Protein AF-A0A935KQZ7-F1 (afdb_monomer_lite)

Structure (mmCIF, N/CA/C/O backbone):
data_AF-A0A935KQZ7-F1
#
_entry.id   AF-A0A935KQZ7-F1
#
loop_
_atom_site.group_PDB
_atom_site.id
_atom_site.type_symbol
_atom_site.label_atom_id
_atom_site.label_alt_id
_atom_site.label_comp_id
_atom_site.label_asym_id
_atom_site.label_entity_id
_atom_site.label_seq_id
_atom_site.pdbx_PDB_ins_code
_atom_site.Cartn_x
_atom_site.Cartn_y
_atom_site.Cartn_z
_atom_site.occupancy
_atom_site.B_iso_or_equiv
_atom_site.auth_seq_id
_atom_site.auth_comp_id
_atom_site.auth_asym_id
_atom_site.auth_atom_id
_atom_site.pdbx_PDB_model_num
ATOM 1 N N . MET A 1 1 ? -29.065 -1.907 16.221 1.00 52.38 1 MET A N 1
ATOM 2 C CA . MET A 1 1 ? -27.787 -2.179 15.546 1.00 52.38 1 MET A CA 1
ATOM 3 C C . MET A 1 1 ? -27.644 -3.685 15.454 1.00 52.38 1 MET A C 1
ATOM 5 O O . MET A 1 1 ? -27.713 -4.350 16.483 1.00 52.38 1 MET A O 1
ATOM 9 N N . THR A 1 2 ? -27.612 -4.232 14.245 1.00 58.34 2 THR A N 1
ATOM 10 C CA . THR A 1 2 ? -27.629 -5.685 14.008 1.00 58.34 2 THR A CA 1
ATOM 11 C C . THR A 1 2 ? -26.280 -6.159 13.481 1.00 58.34 2 THR A C 1
ATOM 13 O O . THR A 1 2 ? -25.552 -5.412 12.837 1.00 58.34 2 THR A O 1
ATOM 16 N N . ILE A 1 3 ? -25.941 -7.422 13.742 1.00 66.00 3 ILE A N 1
ATOM 17 C CA . ILE A 1 3 ? -24.682 -8.045 13.296 1.00 66.00 3 ILE A CA 1
ATOM 18 C C . ILE A 1 3 ? -24.521 -7.971 11.761 1.00 66.00 3 ILE A C 1
ATOM 20 O O . ILE A 1 3 ? -23.400 -7.951 11.259 1.00 66.00 3 ILE A O 1
ATOM 24 N N . SER A 1 4 ? -25.624 -7.892 11.007 1.00 65.69 4 SER A N 1
ATOM 25 C CA . SER A 1 4 ? -25.599 -7.735 9.548 1.00 65.69 4 SER A CA 1
ATOM 26 C C . SER A 1 4 ? -25.072 -6.374 9.095 1.00 65.69 4 SER A C 1
ATOM 28 O O . SER A 1 4 ? -24.301 -6.335 8.143 1.00 65.69 4 SER A O 1
ATOM 30 N N . GLU A 1 5 ? -25.406 -5.284 9.793 1.00 68.31 5 GLU A N 1
ATOM 31 C CA . GLU A 1 5 ? -24.956 -3.928 9.427 1.00 68.31 5 GLU A CA 1
ATOM 32 C C . GLU A 1 5 ? -23.427 -3.814 9.501 1.00 68.31 5 GLU A C 1
ATOM 34 O O . GLU A 1 5 ? -22.792 -3.260 8.610 1.00 68.31 5 GLU A O 1
ATOM 39 N N . PHE A 1 6 ? -22.819 -4.443 10.508 1.00 67.12 6 PHE A N 1
ATOM 40 C CA . PHE A 1 6 ? -21.366 -4.492 10.673 1.00 67.12 6 PHE A CA 1
ATOM 41 C C . PHE A 1 6 ? -20.637 -5.275 9.574 1.00 67.12 6 PHE A C 1
ATOM 43 O O . PHE A 1 6 ? -19.474 -5.006 9.291 1.00 67.12 6 PHE A O 1
ATOM 50 N N . ARG A 1 7 ? -21.300 -6.254 8.952 1.00 71.12 7 ARG A N 1
ATOM 51 C CA . ARG A 1 7 ? -20.695 -7.115 7.927 1.00 71.12 7 ARG A CA 1
ATOM 52 C C . ARG A 1 7 ? -20.725 -6.491 6.531 1.00 71.12 7 ARG A C 1
ATOM 54 O O . ARG A 1 7 ? -19.936 -6.883 5.676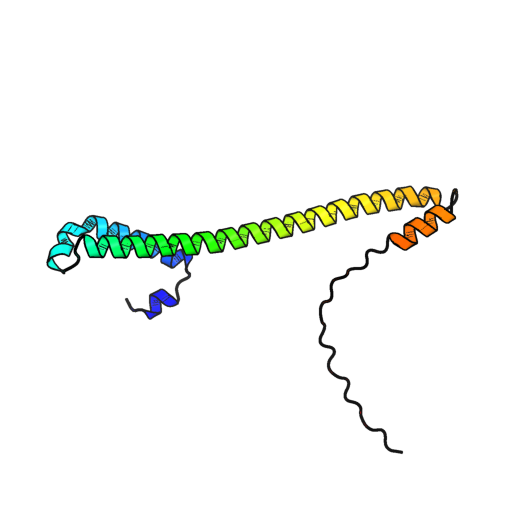 1.00 71.12 7 ARG A O 1
ATOM 61 N N . GLU A 1 8 ? -21.655 -5.574 6.291 1.00 78.00 8 GLU A N 1
ATOM 62 C CA . GLU A 1 8 ? -21.839 -4.918 4.993 1.00 78.00 8 GLU A CA 1
ATOM 63 C C . GLU A 1 8 ? -20.982 -3.653 4.834 1.00 78.00 8 GLU A C 1
ATOM 65 O O . GLU A 1 8 ? -20.761 -3.187 3.714 1.00 78.00 8 GLU A O 1
ATOM 70 N N . GLU A 1 9 ? -20.456 -3.106 5.932 1.00 80.38 9 GLU A N 1
ATOM 71 C CA . GLU A 1 9 ? -19.552 -1.959 5.892 1.00 80.38 9 GLU A CA 1
ATOM 72 C C . GLU A 1 9 ? -18.166 -2.325 5.337 1.00 80.38 9 GLU A C 1
ATOM 74 O O . GLU A 1 9 ? -17.647 -3.429 5.506 1.00 80.38 9 GLU A O 1
ATOM 79 N N . ARG A 1 10 ? -17.519 -1.358 4.674 1.00 81.81 10 ARG A N 1
ATOM 80 C CA . ARG A 1 10 ? -16.114 -1.510 4.273 1.00 81.81 10 ARG A CA 1
ATOM 81 C C . ARG A 1 10 ? -15.235 -1.595 5.517 1.00 81.81 10 ARG A C 1
ATOM 83 O O . ARG A 1 10 ? -15.336 -0.728 6.379 1.00 81.81 10 ARG A O 1
ATOM 90 N N . ASP A 1 11 ? -14.278 -2.523 5.508 1.00 82.88 11 ASP A N 1
ATOM 91 C CA . ASP A 1 11 ? -13.338 -2.767 6.618 1.00 82.88 11 ASP A CA 1
ATOM 92 C C . ASP A 1 11 ? -12.689 -1.491 7.193 1.00 82.88 11 ASP A C 1
ATOM 94 O O . ASP A 1 11 ? -12.499 -1.361 8.397 1.00 82.88 11 ASP A O 1
ATOM 98 N N . VAL A 1 12 ? -12.371 -0.516 6.334 1.00 82.06 12 VAL A N 1
ATOM 99 C CA . VAL A 1 12 ? -11.768 0.766 6.744 1.00 82.06 12 VAL A CA 1
ATOM 100 C C . VAL A 1 12 ? -12.755 1.645 7.521 1.00 82.06 12 VAL A C 1
ATOM 102 O O . VAL A 1 12 ? -12.376 2.264 8.508 1.00 82.06 12 VAL A O 1
ATOM 105 N N . ILE A 1 13 ? -14.018 1.690 7.090 1.00 85.62 13 ILE A N 1
ATOM 106 C CA . ILE A 1 13 ? -15.081 2.464 7.753 1.00 85.62 13 ILE A CA 1
ATOM 107 C C . ILE A 1 13 ? -15.416 1.812 9.094 1.00 85.62 13 ILE A C 1
ATOM 109 O O . ILE A 1 13 ? -15.515 2.500 10.110 1.00 85.62 13 ILE A O 1
ATOM 113 N N . LEU A 1 14 ? -15.495 0.481 9.098 1.00 87.56 14 LEU A N 1
ATOM 114 C CA . LEU A 1 14 ? -15.693 -0.303 10.304 1.00 87.56 14 LEU A CA 1
ATOM 115 C C . LEU A 1 14 ? -14.574 -0.057 11.327 1.00 87.56 14 LEU A C 1
ATOM 117 O O . LEU A 1 14 ? -14.853 0.211 12.492 1.00 87.56 14 LEU A O 1
ATOM 121 N N . ALA A 1 15 ? -13.311 -0.074 10.893 1.00 86.38 15 ALA A N 1
ATOM 122 C CA . ALA A 1 15 ? -12.168 0.225 11.753 1.00 86.38 15 ALA A CA 1
ATOM 123 C C . ALA A 1 15 ? -12.283 1.615 12.408 1.00 86.38 15 ALA A C 1
ATOM 125 O O . ALA A 1 15 ? -12.117 1.734 13.619 1.00 86.38 15 ALA A O 1
ATOM 126 N N . THR A 1 16 ? -12.633 2.655 11.643 1.00 87.62 16 THR A N 1
ATOM 127 C CA . THR A 1 16 ? -12.848 4.009 12.187 1.00 87.62 16 THR A CA 1
ATOM 128 C C . THR A 1 16 ? -13.988 4.048 13.204 1.00 87.62 16 THR A C 1
ATOM 130 O O . THR A 1 16 ? -13.875 4.700 14.240 1.00 87.62 16 THR A O 1
ATOM 133 N N . ARG A 1 17 ? -15.081 3.333 12.932 1.00 87.00 17 ARG A N 1
ATOM 134 C CA . ARG A 1 17 ? -16.253 3.296 13.808 1.00 87.00 17 ARG A CA 1
ATOM 135 C C . ARG A 1 17 ? -15.983 2.556 15.119 1.00 87.00 17 ARG A C 1
ATOM 137 O O . ARG A 1 17 ? -16.445 2.999 16.165 1.00 87.00 17 ARG A O 1
ATOM 144 N N . LEU A 1 18 ? -15.221 1.463 15.071 1.00 87.19 18 LEU A N 1
ATOM 145 C CA . LEU A 1 18 ? -14.803 0.710 16.257 1.00 87.19 18 LEU A CA 1
ATOM 146 C C . LEU A 1 18 ? -13.863 1.520 17.154 1.00 87.19 18 LEU A C 1
ATOM 148 O O . LEU A 1 18 ? -13.972 1.420 18.370 1.00 87.19 18 LEU A O 1
ATOM 152 N N . ILE A 1 19 ? -12.985 2.339 16.568 1.00 88.38 19 ILE A N 1
ATOM 153 C CA . ILE A 1 19 ? -12.130 3.262 17.328 1.00 88.38 19 ILE A CA 1
ATOM 154 C C . ILE A 1 19 ? -12.989 4.302 18.051 1.00 88.38 19 ILE A C 1
ATOM 156 O O . ILE A 1 19 ? -12.868 4.437 19.261 1.00 88.38 19 ILE A O 1
ATOM 160 N N . ALA A 1 20 ? -13.924 4.949 17.347 1.00 87.56 20 ALA A N 1
ATOM 161 C CA . ALA A 1 20 ? -14.834 5.909 17.976 1.00 87.56 20 ALA A CA 1
ATOM 162 C C . ALA A 1 20 ? -15.645 5.270 19.119 1.00 87.56 20 ALA A C 1
ATOM 164 O O . ALA A 1 20 ? -15.772 5.843 20.193 1.00 87.56 20 ALA A O 1
ATOM 165 N N . MET A 1 21 ? -16.130 4.040 18.920 1.00 86.31 21 MET A N 1
ATOM 166 C CA . MET A 1 21 ? -16.859 3.308 19.957 1.00 86.31 21 MET A CA 1
ATOM 167 C C . MET A 1 21 ? -15.971 2.939 21.156 1.00 86.31 21 MET A C 1
ATOM 169 O O . MET A 1 21 ? -16.440 2.963 22.289 1.00 86.31 21 MET A O 1
ATOM 173 N N . LYS A 1 22 ? -14.698 2.596 20.929 1.00 86.44 22 LYS A N 1
ATOM 174 C CA . LYS A 1 22 ? -13.712 2.358 21.994 1.00 86.44 22 LYS A CA 1
ATOM 175 C C . LYS A 1 22 ? -13.475 3.626 22.815 1.00 86.44 22 LYS A C 1
ATOM 177 O O . LYS A 1 22 ? -13.507 3.543 24.041 1.00 86.44 22 LYS A O 1
ATOM 182 N N . ASP A 1 23 ? -13.321 4.771 22.157 1.00 87.19 23 ASP A N 1
ATOM 183 C CA . ASP A 1 23 ? -13.126 6.065 22.817 1.00 87.19 23 ASP A CA 1
ATOM 184 C C . ASP A 1 23 ? -14.364 6.455 23.653 1.00 87.19 23 ASP A C 1
ATOM 186 O O . ASP A 1 23 ? -14.236 6.757 24.840 1.00 87.19 23 ASP A O 1
ATOM 190 N N . ASP A 1 24 ? -15.573 6.315 23.095 1.00 86.25 24 ASP A N 1
ATOM 191 C CA . ASP A 1 24 ? -16.837 6.590 23.799 1.00 86.25 24 ASP A CA 1
ATOM 192 C C . ASP A 1 24 ? -17.013 5.709 25.052 1.00 86.25 24 ASP A C 1
ATOM 194 O O . ASP A 1 24 ? -17.494 6.160 26.099 1.00 86.25 24 ASP A O 1
ATOM 198 N N . VAL A 1 25 ? -16.631 4.429 24.962 1.00 84.56 25 VAL A N 1
ATOM 199 C CA . VAL A 1 25 ? -16.693 3.488 26.091 1.00 84.56 25 VAL A CA 1
ATOM 200 C C . VAL A 1 25 ? -15.637 3.828 27.143 1.00 84.56 25 VAL A C 1
ATOM 202 O O . VAL A 1 25 ? -15.921 3.713 28.335 1.00 84.56 25 VAL A O 1
ATOM 205 N N . GLN A 1 26 ? -14.452 4.285 26.733 1.00 83.69 26 GLN A N 1
ATOM 206 C CA . GLN A 1 26 ? -13.406 4.724 27.654 1.00 83.69 26 GLN A CA 1
ATOM 207 C C . GLN A 1 26 ? -13.846 5.937 28.481 1.00 83.69 26 GLN A C 1
ATOM 209 O O . GLN A 1 26 ? -13.602 5.976 29.687 1.00 83.69 26 GLN A O 1
ATOM 214 N N . GLU A 1 27 ? -14.517 6.905 27.855 1.00 85.94 27 GLU A N 1
ATOM 215 C CA . GLU A 1 27 ? -15.013 8.111 28.529 1.00 85.94 27 GLU A CA 1
ATOM 216 C C . GLU A 1 27 ? -16.150 7.818 29.523 1.00 85.94 27 GLU A C 1
ATOM 218 O O . GLU A 1 27 ? -16.293 8.518 30.525 1.00 85.94 27 GLU A O 1
ATOM 223 N N . ASN A 1 28 ? -16.937 6.764 29.283 1.00 83.75 28 ASN A N 1
ATOM 224 C CA . ASN A 1 28 ? -18.119 6.416 30.084 1.00 83.75 28 ASN A CA 1
ATOM 225 C C . ASN A 1 28 ? -17.935 5.161 30.954 1.00 83.75 28 ASN A C 1
ATOM 227 O O . ASN A 1 28 ? -18.905 4.620 31.490 1.00 83.75 28 ASN A O 1
ATOM 231 N N . LEU A 1 29 ? -16.699 4.692 31.119 1.00 77.62 29 LEU A N 1
ATOM 232 C CA . LEU A 1 29 ? -16.381 3.394 31.719 1.00 77.62 29 LEU A CA 1
ATOM 233 C C . LEU A 1 29 ? -16.890 3.263 33.168 1.00 77.62 29 LEU A C 1
ATOM 235 O O . LEU A 1 29 ? -17.422 2.221 33.552 1.00 77.62 29 LEU A O 1
ATOM 239 N N . ASP A 1 30 ? -16.836 4.349 33.942 1.00 77.44 30 ASP A N 1
ATOM 240 C CA . ASP A 1 30 ? -17.341 4.392 35.322 1.00 77.44 30 ASP A CA 1
ATOM 241 C C . ASP A 1 30 ? -18.879 4.309 35.396 1.00 77.44 30 ASP A C 1
ATOM 243 O O . ASP A 1 30 ? -19.434 3.716 36.324 1.00 77.44 30 ASP A O 1
ATOM 247 N N . ALA A 1 31 ? -19.583 4.854 34.397 1.00 79.94 31 ALA A N 1
ATOM 248 C CA . ALA A 1 31 ? -21.044 4.807 34.302 1.00 79.94 31 ALA A CA 1
ATOM 249 C C . ALA A 1 31 ? -21.563 3.452 33.784 1.00 79.94 31 ALA A C 1
ATOM 251 O O . ALA A 1 31 ? -22.733 3.120 33.977 1.00 79.94 31 ALA A O 1
ATOM 252 N N . LEU A 1 32 ? -20.695 2.662 33.146 1.00 76.06 32 LEU A N 1
ATOM 253 C CA . LEU A 1 32 ? -21.018 1.361 32.555 1.00 76.06 32 LEU A CA 1
ATOM 254 C C . LEU A 1 32 ? -20.758 0.178 33.502 1.00 76.06 32 LEU A C 1
ATOM 256 O O . LEU A 1 32 ? -21.319 -0.900 33.297 1.00 76.06 32 LEU A O 1
ATOM 260 N N . GLY A 1 33 ? -20.001 0.387 34.584 1.00 73.75 33 GLY A N 1
ATOM 261 C CA . GLY A 1 33 ? -19.779 -0.610 35.639 1.00 73.75 33 GLY A CA 1
ATOM 262 C C . GLY A 1 33 ? -21.064 -1.259 36.195 1.00 73.75 33 GLY A C 1
ATOM 263 O O . GLY A 1 33 ? -21.116 -2.487 36.294 1.00 73.75 33 GLY A O 1
ATOM 264 N N . PRO A 1 34 ? -22.144 -0.501 36.488 1.00 76.19 34 PRO A N 1
ATOM 265 C CA . PRO A 1 34 ? -23.433 -1.057 36.921 1.00 76.19 34 PRO A CA 1
ATOM 266 C C . PRO A 1 34 ? -24.124 -1.959 35.886 1.00 76.19 34 PRO A C 1
ATOM 268 O O . PRO A 1 34 ? -24.992 -2.752 36.244 1.00 76.19 34 PRO A O 1
ATOM 271 N N . HIS A 1 35 ? -23.749 -1.848 34.610 1.00 74.44 35 HIS A N 1
ATOM 272 C CA . HIS A 1 35 ? -24.285 -2.646 33.507 1.00 74.44 35 HIS A CA 1
ATOM 273 C C . HIS A 1 35 ? -23.454 -3.904 33.213 1.00 74.44 35 HIS A C 1
ATOM 275 O O . HIS A 1 35 ? -23.737 -4.611 32.247 1.00 74.44 35 HIS A O 1
ATOM 281 N N . GLY A 1 36 ? -22.455 -4.211 34.049 1.00 73.06 36 GLY A N 1
ATOM 282 C CA . GLY A 1 36 ? -21.626 -5.410 33.917 1.00 73.06 36 GLY A CA 1
ATOM 283 C C . GLY A 1 36 ? -20.476 -5.276 32.919 1.00 73.06 36 GLY A C 1
ATOM 284 O O . GLY A 1 36 ? -19.802 -6.268 32.653 1.00 73.06 36 GLY A O 1
ATOM 285 N N . ILE A 1 37 ? -20.224 -4.074 32.391 1.00 75.88 37 ILE A N 1
ATOM 286 C CA . ILE A 1 37 ? -19.012 -3.786 31.620 1.00 75.88 37 ILE A CA 1
ATOM 287 C C . ILE A 1 37 ? -17.910 -3.474 32.629 1.00 75.88 37 ILE A C 1
ATOM 289 O O . ILE A 1 37 ? -17.848 -2.382 33.195 1.00 75.88 37 ILE A O 1
ATOM 293 N N . THR A 1 38 ? -17.077 -4.472 32.914 1.00 79.56 38 THR A N 1
ATOM 294 C CA . THR A 1 38 ? -15.910 -4.313 33.786 1.00 79.56 38 THR A CA 1
ATOM 295 C C . THR A 1 38 ? -14.713 -3.815 32.985 1.00 79.56 38 THR A C 1
ATOM 297 O O . THR A 1 38 ? -14.669 -3.922 31.756 1.00 79.56 38 THR A O 1
ATOM 300 N N . ARG A 1 39 ? -13.697 -3.301 33.684 1.00 76.25 39 ARG A N 1
ATOM 301 C CA . ARG A 1 39 ? -12.438 -2.888 33.053 1.00 76.25 39 ARG A CA 1
ATOM 302 C C . ARG A 1 39 ? -11.792 -4.023 32.248 1.00 76.25 39 ARG A C 1
ATOM 304 O O . ARG A 1 39 ? -11.262 -3.750 31.180 1.00 76.25 39 ARG A O 1
ATOM 311 N N . GLU A 1 40 ? -11.922 -5.276 32.692 1.00 80.69 40 GLU A N 1
ATOM 312 C CA . GLU A 1 40 ? -11.396 -6.430 31.947 1.00 80.69 40 GLU A CA 1
ATOM 313 C C . GLU A 1 40 ? -12.096 -6.603 30.589 1.00 80.69 40 GLU A C 1
ATOM 315 O O . GLU A 1 40 ? -11.439 -6.818 29.575 1.00 80.69 40 GLU A O 1
ATOM 320 N N . THR A 1 41 ? -13.423 -6.438 30.538 1.00 80.69 41 THR A N 1
ATOM 321 C CA . THR A 1 41 ? -14.174 -6.543 29.272 1.00 80.69 41 THR A CA 1
ATOM 322 C C . THR A 1 41 ? -13.832 -5.421 28.291 1.00 80.69 41 THR A C 1
ATOM 324 O O . THR A 1 41 ? -13.821 -5.637 27.078 1.00 80.69 41 THR A O 1
ATOM 327 N N . TYR A 1 42 ? -13.509 -4.230 28.804 1.00 83.88 42 TYR A N 1
ATOM 328 C CA . TYR A 1 42 ? -13.027 -3.123 27.983 1.00 83.88 42 TYR A CA 1
ATOM 329 C C . TYR A 1 42 ? -11.629 -3.400 27.421 1.00 83.88 42 TYR A C 1
ATOM 331 O O . TYR A 1 42 ? -11.391 -3.146 26.242 1.00 83.88 42 TYR A O 1
ATOM 339 N N . GLU A 1 43 ? -10.719 -3.942 28.231 1.00 85.81 43 GLU A N 1
ATOM 340 C CA . GLU A 1 43 ? -9.371 -4.309 27.784 1.00 85.81 43 GLU A CA 1
ATOM 341 C C . GLU A 1 43 ? -9.420 -5.385 26.690 1.00 85.81 43 GLU A C 1
ATOM 343 O O . GLU A 1 43 ? -8.790 -5.220 25.646 1.00 85.81 43 GLU A O 1
ATOM 348 N N . GLU A 1 44 ? -10.250 -6.422 26.851 1.00 86.69 44 GLU A N 1
ATOM 349 C CA . GLU A 1 44 ? -10.462 -7.430 25.803 1.00 86.69 44 GLU A CA 1
ATOM 350 C C . GLU A 1 44 ? -11.047 -6.828 24.518 1.00 86.69 44 GLU A C 1
ATOM 352 O O . GLU A 1 44 ? -10.588 -7.142 23.415 1.00 86.69 44 GLU A O 1
ATOM 357 N N . PHE A 1 45 ? -12.043 -5.945 24.634 1.00 86.19 45 PHE A N 1
ATOM 358 C CA . PHE A 1 45 ? -12.624 -5.255 23.483 1.00 86.19 45 PHE A CA 1
ATOM 359 C C . PHE A 1 45 ? -11.590 -4.377 22.769 1.00 86.19 45 PHE A C 1
ATOM 361 O O . PHE A 1 45 ? -11.443 -4.462 21.547 1.00 86.19 45 PHE A O 1
ATOM 368 N N . SER A 1 46 ? -10.835 -3.584 23.529 1.00 87.88 46 SER A N 1
ATOM 369 C CA . SER A 1 46 ? -9.757 -2.735 23.030 1.00 87.88 46 SER A CA 1
ATOM 370 C C . SER A 1 46 ? -8.716 -3.551 22.264 1.00 87.88 46 SER A C 1
ATOM 372 O O . SER A 1 46 ? -8.373 -3.205 21.133 1.00 87.88 46 SER A O 1
ATOM 374 N N . ASP A 1 47 ? -8.278 -4.674 22.830 1.00 90.88 47 ASP A N 1
ATOM 375 C CA . ASP A 1 47 ? -7.320 -5.584 22.204 1.00 90.88 47 ASP A CA 1
ATOM 376 C C . ASP A 1 47 ? -7.831 -6.162 20.880 1.00 90.88 47 ASP A C 1
ATOM 378 O O . ASP A 1 47 ? -7.069 -6.320 19.919 1.00 90.88 47 ASP A O 1
ATOM 382 N N . ILE A 1 48 ? -9.115 -6.521 20.814 1.00 89.75 48 ILE A N 1
ATOM 383 C CA . ILE A 1 48 ? -9.736 -7.051 19.595 1.00 89.75 48 ILE A CA 1
ATOM 384 C C . ILE A 1 48 ? -9.798 -5.966 18.514 1.00 89.75 48 ILE A C 1
ATOM 386 O O . ILE A 1 48 ? -9.460 -6.241 17.358 1.00 89.75 48 ILE A O 1
ATOM 390 N N . VAL A 1 49 ? -10.181 -4.740 18.881 1.00 89.06 49 VAL A N 1
ATOM 391 C CA . VAL A 1 49 ? -10.227 -3.595 17.960 1.00 89.06 49 VAL A CA 1
ATOM 392 C C . VAL A 1 49 ? -8.832 -3.284 17.421 1.00 89.06 49 VAL A C 1
ATOM 394 O O . VAL A 1 49 ? -8.660 -3.184 16.205 1.00 89.06 49 VAL A O 1
ATOM 397 N N . ASP A 1 50 ? -7.813 -3.231 18.278 1.00 90.00 50 ASP A N 1
ATOM 398 C CA . ASP A 1 50 ? -6.442 -2.916 17.865 1.00 90.00 50 ASP A CA 1
ATOM 399 C C . ASP A 1 50 ? -5.865 -3.999 16.932 1.00 90.00 50 ASP A C 1
ATOM 401 O O . ASP A 1 50 ? -5.219 -3.691 15.919 1.00 90.00 50 ASP A O 1
ATOM 405 N N . LYS A 1 51 ? -6.162 -5.280 17.198 1.00 89.25 51 LYS A N 1
ATOM 406 C CA . LYS A 1 51 ? -5.818 -6.398 16.299 1.00 89.25 51 LYS A CA 1
ATOM 407 C C . LYS A 1 51 ? -6.509 -6.266 14.942 1.00 89.25 51 LYS A C 1
ATOM 409 O O . LYS A 1 51 ? -5.864 -6.478 13.911 1.00 89.25 51 LYS A O 1
ATOM 414 N N . TYR A 1 52 ? -7.793 -5.908 14.927 1.00 87.75 52 TYR A N 1
ATOM 415 C CA . TYR A 1 52 ? -8.555 -5.721 13.693 1.00 87.75 52 TYR A CA 1
ATOM 416 C C . TYR A 1 52 ? -7.999 -4.561 12.855 1.00 87.75 52 TYR A C 1
ATOM 418 O O . TYR A 1 52 ? -7.673 -4.753 11.682 1.00 87.75 52 TYR A O 1
ATOM 426 N N . VAL A 1 53 ? -7.789 -3.391 13.464 1.00 88.50 53 VAL A N 1
ATOM 427 C CA . VAL A 1 53 ? -7.224 -2.200 12.804 1.00 88.50 53 VAL A CA 1
ATOM 428 C C . VAL A 1 53 ? -5.846 -2.505 12.213 1.00 88.50 53 VAL A C 1
ATOM 430 O O . VAL A 1 53 ? -5.574 -2.183 11.054 1.00 88.50 53 VAL A O 1
ATOM 433 N N . THR A 1 54 ? -4.993 -3.201 12.969 1.00 87.44 54 THR A N 1
ATOM 434 C CA . THR A 1 54 ? -3.660 -3.612 12.506 1.00 87.44 54 THR A CA 1
ATOM 435 C C . THR A 1 54 ? -3.740 -4.545 11.293 1.00 87.44 54 THR A C 1
ATOM 437 O O . THR A 1 54 ? -2.990 -4.383 10.325 1.00 87.44 54 THR A O 1
ATOM 440 N N . ALA A 1 55 ? -4.656 -5.517 11.310 1.00 86.81 55 ALA A N 1
ATOM 441 C CA . ALA A 1 55 ? -4.845 -6.448 10.201 1.00 86.81 55 ALA A CA 1
ATOM 442 C C . ALA A 1 55 ? -5.334 -5.740 8.926 1.00 86.81 55 ALA A C 1
ATOM 444 O O . ALA A 1 55 ? -4.820 -6.015 7.836 1.00 86.81 55 ALA A O 1
ATOM 445 N N . VAL A 1 56 ? -6.276 -4.799 9.061 1.00 86.62 56 VAL A N 1
ATOM 446 C CA . VAL A 1 56 ? -6.770 -3.977 7.947 1.00 86.62 56 VAL A CA 1
ATOM 447 C C . VAL A 1 56 ? -5.641 -3.117 7.373 1.00 86.62 56 VAL A C 1
ATOM 449 O O . VAL A 1 56 ? -5.400 -3.157 6.165 1.00 86.62 56 VAL A O 1
ATOM 452 N N . GLY A 1 57 ? -4.880 -2.420 8.224 1.00 82.25 57 GLY A N 1
ATOM 453 C CA . GLY A 1 57 ? -3.749 -1.588 7.798 1.00 82.25 57 GLY A CA 1
ATOM 454 C C . GLY A 1 57 ? -2.677 -2.369 7.029 1.00 82.25 57 GLY A C 1
ATOM 455 O O . GLY A 1 57 ? -2.220 -1.926 5.974 1.00 82.25 57 GLY A O 1
ATOM 456 N N . LYS A 1 58 ? -2.332 -3.578 7.494 1.00 80.31 58 LYS A N 1
ATOM 457 C CA . LYS A 1 58 ? -1.364 -4.465 6.824 1.00 80.31 58 LYS A CA 1
ATOM 458 C C . LYS A 1 58 ? -1.831 -4.925 5.438 1.00 80.31 58 LYS A C 1
ATOM 460 O O . LYS A 1 58 ? -1.012 -5.107 4.534 1.00 80.31 58 LYS A O 1
ATOM 465 N N . ARG A 1 59 ? -3.137 -5.155 5.255 1.00 74.12 59 ARG A N 1
ATOM 466 C CA . ARG A 1 59 ? -3.690 -5.564 3.954 1.00 74.12 59 ARG A CA 1
ATOM 467 C C . ARG A 1 59 ? -3.543 -4.446 2.926 1.00 74.12 59 ARG A C 1
ATOM 469 O O . ARG A 1 59 ? -3.093 -4.699 1.808 1.00 74.12 59 ARG A O 1
ATOM 476 N N . GLU A 1 60 ? -3.887 -3.225 3.320 1.00 76.19 60 GLU A N 1
ATOM 477 C CA . GLU A 1 60 ? -3.812 -2.051 2.448 1.00 76.19 60 GLU A CA 1
ATOM 478 C C . GLU A 1 60 ? -2.360 -1.698 2.097 1.00 76.19 60 GLU A C 1
ATOM 480 O O . GLU A 1 60 ? -2.055 -1.468 0.923 1.00 76.19 60 GLU A O 1
ATOM 485 N N . SER A 1 61 ? -1.437 -1.748 3.068 1.00 76.12 61 SER A N 1
ATOM 486 C CA . SER A 1 61 ? -0.013 -1.495 2.803 1.00 76.12 61 SER A CA 1
ATOM 487 C C . SER A 1 61 ? 0.568 -2.510 1.816 1.00 76.12 61 SER A C 1
ATOM 489 O O . SER A 1 61 ? 1.226 -2.124 0.853 1.00 76.12 61 SER A O 1
ATOM 491 N N . SER A 1 62 ? 0.236 -3.797 1.969 1.00 79.06 62 SER A N 1
ATOM 492 C CA . SER A 1 62 ? 0.701 -4.839 1.049 1.00 79.06 62 SER A CA 1
ATOM 493 C C . SER A 1 62 ? 0.197 -4.628 -0.381 1.00 79.06 62 SER A C 1
ATOM 495 O O . SER A 1 62 ? 0.935 -4.865 -1.340 1.00 79.06 62 SER A O 1
ATOM 497 N N . TYR A 1 63 ? -1.046 -4.171 -0.553 1.00 80.31 63 TYR A N 1
ATOM 498 C CA . TYR A 1 63 ? -1.572 -3.851 -1.879 1.00 80.31 63 TYR A CA 1
ATOM 499 C C . TYR A 1 63 ? -0.860 -2.642 -2.497 1.00 80.31 63 TYR A C 1
ATOM 501 O O . TYR A 1 63 ? -0.447 -2.696 -3.659 1.00 80.31 63 TYR A O 1
ATOM 509 N N . ALA A 1 64 ? -0.674 -1.573 -1.719 1.00 79.88 64 ALA A N 1
ATOM 510 C CA . ALA A 1 64 ? 0.022 -0.372 -2.166 1.00 79.88 64 ALA A CA 1
ATOM 511 C C . ALA A 1 64 ? 1.476 -0.672 -2.570 1.00 79.88 64 ALA A C 1
ATOM 513 O O . ALA A 1 64 ? 1.908 -0.262 -3.648 1.00 79.88 64 ALA A O 1
ATOM 514 N N . GLU A 1 65 ? 2.198 -1.452 -1.764 1.00 84.50 65 GLU A N 1
ATOM 515 C CA . GLU A 1 65 ? 3.570 -1.890 -2.041 1.00 84.50 65 GLU A CA 1
ATOM 516 C C . GLU A 1 65 ? 3.657 -2.723 -3.323 1.00 84.50 65 GLU A C 1
ATOM 518 O O . GLU A 1 65 ? 4.488 -2.446 -4.187 1.00 84.50 65 GLU A O 1
ATOM 523 N N . ARG A 1 66 ? 2.760 -3.704 -3.497 1.00 82.12 66 ARG A N 1
ATOM 524 C CA . ARG A 1 66 ? 2.693 -4.511 -4.728 1.00 82.12 66 ARG A CA 1
ATOM 525 C C . ARG A 1 66 ? 2.416 -3.644 -5.953 1.00 82.12 66 ARG A C 1
ATOM 527 O O . ARG A 1 66 ? 3.061 -3.819 -6.982 1.00 82.12 66 ARG A O 1
ATOM 534 N N . SER A 1 67 ? 1.474 -2.708 -5.846 1.00 86.38 67 SER A N 1
ATOM 535 C CA . SER A 1 67 ? 1.132 -1.784 -6.932 1.00 86.38 67 SER A CA 1
ATOM 536 C C . SER A 1 67 ? 2.317 -0.887 -7.301 1.00 86.38 67 SER A C 1
ATOM 538 O O . SER A 1 67 ? 2.632 -0.728 -8.480 1.00 86.38 67 SER A O 1
ATOM 540 N N . ALA A 1 68 ? 3.014 -0.341 -6.303 1.00 89.06 68 ALA A N 1
ATOM 541 C CA . ALA A 1 68 ? 4.202 0.478 -6.511 1.00 89.06 68 ALA A CA 1
ATOM 542 C C . ALA A 1 68 ? 5.347 -0.321 -7.155 1.00 89.06 68 ALA A C 1
ATOM 544 O O . ALA A 1 68 ? 5.970 0.165 -8.097 1.00 89.06 68 ALA A O 1
ATOM 545 N N . ALA A 1 69 ? 5.581 -1.556 -6.703 1.00 87.69 69 ALA A N 1
ATOM 546 C CA . ALA A 1 69 ? 6.596 -2.443 -7.266 1.00 87.69 69 ALA A CA 1
ATOM 547 C C . ALA A 1 69 ? 6.301 -2.831 -8.724 1.00 87.69 69 ALA A C 1
ATOM 549 O O . ALA A 1 69 ? 7.205 -2.856 -9.553 1.00 87.69 69 ALA A O 1
ATOM 550 N N . LEU A 1 70 ? 5.039 -3.092 -9.077 1.00 87.88 70 LEU A N 1
ATOM 551 C CA . LEU A 1 70 ? 4.669 -3.355 -10.472 1.00 87.88 70 LEU A CA 1
ATOM 552 C C . LEU A 1 70 ? 4.911 -2.128 -11.358 1.00 87.88 70 LEU A C 1
ATOM 554 O O . LEU A 1 70 ? 5.511 -2.247 -12.421 1.00 87.88 70 LEU A O 1
ATOM 558 N N . LYS A 1 71 ? 4.528 -0.935 -10.887 1.00 92.25 71 LYS A N 1
ATOM 559 C CA . LYS A 1 71 ? 4.776 0.316 -11.617 1.00 92.25 71 LYS A CA 1
ATOM 560 C C . LYS A 1 71 ? 6.265 0.597 -11.808 1.00 92.25 71 LYS A C 1
ATOM 562 O O . LYS A 1 71 ? 6.645 1.110 -12.857 1.00 92.25 71 LYS A O 1
ATOM 567 N N . SER A 1 72 ? 7.104 0.286 -10.819 1.00 90.38 72 SER A N 1
ATOM 568 C CA . SER A 1 72 ? 8.551 0.474 -10.955 1.00 90.38 72 SER A CA 1
ATOM 569 C C . SER A 1 72 ? 9.155 -0.506 -11.960 1.00 90.38 72 SER A C 1
ATOM 571 O O . SER A 1 72 ? 9.983 -0.098 -12.770 1.00 90.38 72 SER A O 1
ATOM 573 N N . ILE A 1 73 ? 8.696 -1.762 -11.983 1.00 89.19 73 ILE A N 1
ATOM 574 C CA . ILE A 1 73 ? 9.089 -2.743 -13.003 1.00 89.19 73 ILE A CA 1
ATOM 575 C C . ILE A 1 73 ? 8.690 -2.253 -14.402 1.00 89.19 73 ILE A C 1
ATOM 577 O O . ILE A 1 73 ? 9.530 -2.244 -15.302 1.00 89.19 73 ILE A O 1
ATOM 581 N N . ASP A 1 74 ? 7.454 -1.782 -14.584 1.00 90.75 74 ASP A N 1
ATOM 582 C CA . ASP A 1 74 ? 6.990 -1.242 -15.868 1.00 90.75 74 ASP A CA 1
ATOM 583 C C . ASP A 1 74 ? 7.816 -0.026 -16.313 1.00 90.75 74 ASP A C 1
ATOM 585 O O . ASP A 1 74 ? 8.185 0.088 -17.485 1.00 90.75 74 ASP A O 1
ATOM 589 N N . ALA A 1 75 ? 8.151 0.875 -15.386 1.00 91.44 75 ALA A N 1
ATOM 590 C CA . ALA A 1 75 ? 9.018 2.016 -15.670 1.00 91.44 75 ALA A CA 1
ATOM 591 C C . ALA A 1 75 ? 10.408 1.563 -16.145 1.00 91.44 75 ALA A C 1
ATOM 593 O O . ALA A 1 75 ? 10.871 2.012 -17.192 1.00 91.44 75 ALA A O 1
ATOM 594 N N . LEU A 1 76 ? 11.026 0.600 -15.452 1.00 92.1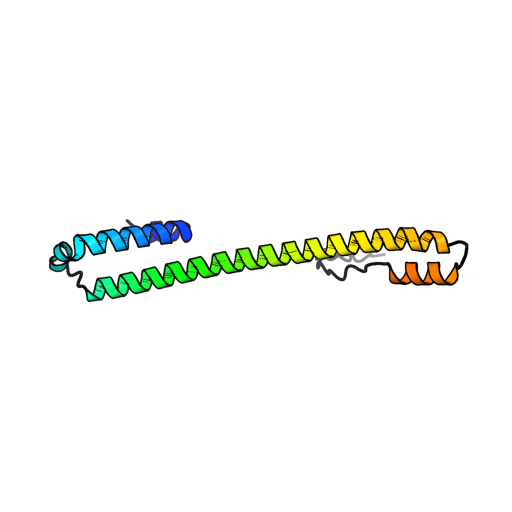9 76 LEU A N 1
ATOM 595 C CA . LEU A 1 76 ? 12.327 0.046 -15.835 1.00 92.19 76 LEU A CA 1
ATOM 596 C C . LEU A 1 76 ? 12.292 -0.631 -17.213 1.00 92.19 76 LEU A C 1
ATOM 598 O O . LEU A 1 76 ? 13.232 -0.482 -17.994 1.00 92.19 76 LEU A O 1
ATOM 602 N N . PHE A 1 77 ? 11.210 -1.338 -17.555 1.00 89.50 77 PHE A N 1
ATOM 603 C CA . PHE A 1 77 ? 11.037 -1.914 -18.894 1.00 89.50 77 PHE A CA 1
ATOM 604 C C . PHE A 1 77 ? 10.893 -0.845 -19.981 1.00 89.50 77 PHE A C 1
ATOM 606 O O . PHE A 1 77 ? 11.429 -1.011 -21.084 1.00 89.50 77 PHE A O 1
ATOM 613 N N . ASN A 1 78 ? 10.197 0.255 -19.690 1.00 89.38 78 ASN A N 1
ATOM 614 C CA . ASN A 1 78 ? 10.072 1.382 -20.612 1.00 89.38 78 ASN A CA 1
ATOM 615 C C . ASN A 1 78 ? 11.420 2.078 -20.836 1.00 89.38 78 ASN A C 1
ATOM 617 O O . ASN A 1 78 ? 11.791 2.332 -21.986 1.00 89.38 78 ASN A O 1
ATOM 621 N N . ASP A 1 79 ? 12.181 2.304 -19.767 1.00 91.25 79 ASP A N 1
ATOM 622 C CA . ASP A 1 79 ? 13.515 2.901 -19.835 1.00 91.25 79 ASP A CA 1
ATOM 623 C C . ASP A 1 79 ? 14.477 2.006 -20.622 1.00 91.25 79 ASP A C 1
ATOM 625 O O . ASP A 1 79 ? 15.126 2.456 -21.571 1.00 91.25 79 ASP A O 1
ATOM 629 N N . ALA A 1 80 ? 14.497 0.704 -20.320 1.00 88.06 80 ALA A N 1
ATOM 630 C CA . ALA A 1 80 ? 15.271 -0.273 -21.078 1.00 88.06 80 ALA A CA 1
ATOM 631 C C . ALA A 1 80 ? 14.868 -0.279 -22.563 1.00 88.06 80 ALA A C 1
ATOM 633 O O . ALA A 1 80 ? 15.726 -0.294 -23.446 1.00 88.06 80 ALA A O 1
ATOM 634 N N . SER A 1 81 ? 13.570 -0.191 -22.866 1.00 86.88 81 SER A N 1
ATOM 635 C CA . SER A 1 81 ? 13.073 -0.116 -24.244 1.00 86.88 81 SER A CA 1
ATOM 636 C C . SER A 1 81 ? 13.542 1.143 -24.975 1.00 86.88 81 SER A C 1
ATOM 638 O O . SER A 1 81 ? 13.821 1.088 -26.175 1.00 86.88 81 SER A O 1
ATOM 640 N N . LEU A 1 82 ? 13.649 2.279 -24.284 1.00 89.88 82 LEU A N 1
ATOM 641 C CA . LEU A 1 82 ? 14.156 3.526 -24.855 1.00 89.88 82 LEU A CA 1
ATOM 642 C C . LEU A 1 82 ? 15.657 3.439 -25.162 1.00 89.88 82 LEU A C 1
ATOM 644 O O . LEU A 1 82 ? 16.095 3.834 -26.249 1.00 89.88 82 LEU A O 1
ATOM 648 N N . VAL A 1 83 ? 16.435 2.869 -24.240 1.00 90.81 83 VAL A N 1
ATOM 649 C CA . VAL A 1 83 ? 17.867 2.606 -24.444 1.00 90.81 83 VAL A CA 1
ATOM 65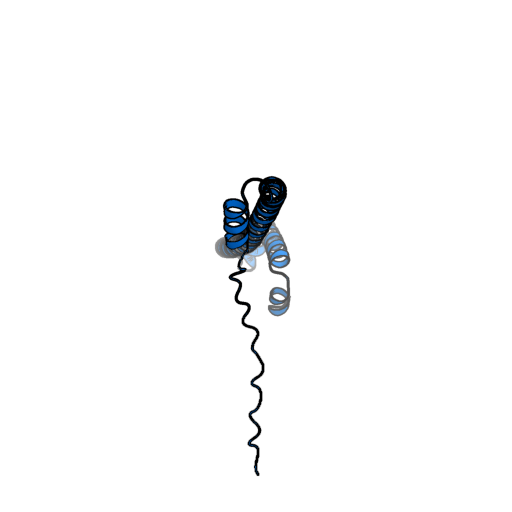0 C C . VAL A 1 83 ? 18.063 1.679 -25.639 1.00 90.81 83 VAL A C 1
ATOM 652 O O . VAL A 1 83 ? 18.835 1.993 -26.545 1.00 90.81 83 VAL A O 1
ATOM 655 N N . LEU A 1 84 ? 17.297 0.589 -25.708 1.00 88.38 84 LEU A N 1
ATOM 656 C CA . LEU A 1 84 ? 17.356 -0.345 -26.829 1.00 88.38 84 LEU A CA 1
ATOM 657 C C . LEU A 1 84 ? 16.998 0.325 -28.163 1.00 88.38 84 LEU A C 1
ATOM 659 O O . LEU A 1 84 ? 17.692 0.098 -29.145 1.00 88.38 84 LEU A O 1
ATOM 663 N N . LYS A 1 85 ? 15.991 1.208 -28.213 1.00 87.38 85 LYS A N 1
ATOM 664 C CA . LYS A 1 85 ? 15.685 1.998 -29.426 1.00 87.38 85 LYS A CA 1
ATOM 665 C C . LYS A 1 85 ? 16.846 2.897 -29.852 1.00 87.38 85 LYS A C 1
ATOM 667 O O . LYS A 1 85 ? 17.024 3.151 -31.041 1.00 87.38 85 LYS A O 1
ATOM 672 N N . THR A 1 86 ? 17.613 3.409 -28.896 1.00 88.38 86 THR A N 1
ATOM 673 C CA . THR A 1 86 ? 18.780 4.255 -29.176 1.00 88.38 86 THR A CA 1
ATOM 674 C C . THR A 1 86 ? 19.926 3.422 -29.742 1.00 88.38 86 THR A C 1
ATOM 676 O O . THR A 1 86 ? 20.526 3.807 -30.743 1.00 88.38 86 THR A O 1
ATOM 679 N N . LEU A 1 87 ? 20.165 2.238 -29.171 1.00 86.94 87 LEU A N 1
ATOM 680 C CA . LEU A 1 87 ? 21.113 1.265 -29.714 1.00 86.94 87 LEU A CA 1
ATOM 681 C C . LEU A 1 87 ? 20.703 0.790 -31.110 1.00 86.94 87 LEU A C 1
ATOM 683 O O . LEU A 1 87 ? 21.552 0.723 -31.991 1.00 86.94 87 LEU A O 1
ATOM 687 N N . ASP A 1 88 ? 19.410 0.551 -31.347 1.00 86.38 88 ASP A N 1
ATOM 688 C CA . ASP A 1 88 ? 18.895 0.175 -32.666 1.00 86.38 88 ASP A CA 1
ATOM 689 C C . ASP A 1 88 ? 19.236 1.248 -33.717 1.00 86.38 88 ASP A C 1
ATOM 691 O O . ASP A 1 88 ? 19.686 0.916 -34.807 1.00 86.38 88 ASP A O 1
ATOM 695 N N . LYS A 1 89 ? 19.105 2.540 -33.383 1.00 86.88 89 LYS A N 1
ATOM 696 C CA . LYS A 1 89 ? 19.499 3.636 -34.288 1.00 86.88 89 LYS A CA 1
ATOM 697 C C . LYS A 1 89 ? 21.003 3.657 -34.569 1.00 86.88 89 LYS A C 1
ATOM 699 O O . LYS A 1 89 ? 21.394 3.868 -35.711 1.00 86.88 89 LYS A O 1
ATOM 704 N N . LEU A 1 90 ? 21.828 3.431 -33.546 1.00 86.31 90 LEU A N 1
ATOM 705 C CA . LEU A 1 90 ? 23.288 3.413 -33.678 1.00 86.31 90 LEU A CA 1
ATOM 706 C C . LEU A 1 90 ? 23.758 2.232 -34.542 1.00 86.31 90 LEU A C 1
ATOM 708 O O . LEU A 1 90 ? 24.616 2.383 -35.407 1.00 86.31 90 LEU A O 1
ATOM 712 N N . VAL A 1 91 ? 23.185 1.047 -34.321 1.00 87.06 91 VAL A N 1
ATOM 713 C CA . VAL A 1 91 ? 23.536 -0.170 -35.065 1.00 87.06 91 VAL A CA 1
ATOM 714 C C . VAL A 1 91 ? 23.153 -0.053 -36.542 1.00 87.06 91 VAL A C 1
ATOM 716 O O . VAL A 1 91 ? 23.850 -0.597 -37.401 1.00 87.06 91 VAL A O 1
ATOM 719 N N . GLU A 1 92 ? 22.118 0.720 -36.867 1.00 85.62 92 GLU A N 1
ATOM 720 C CA . GLU A 1 92 ? 21.716 0.988 -38.248 1.00 85.62 92 GLU A CA 1
ATOM 721 C C . GLU A 1 92 ? 22.828 1.665 -39.079 1.00 85.62 92 GLU A C 1
ATOM 723 O O . GLU A 1 92 ? 22.939 1.395 -40.277 1.00 85.62 92 GLU A O 1
ATOM 728 N N . GLU A 1 93 ? 23.727 2.446 -38.467 1.00 85.00 93 GLU A N 1
ATOM 729 C CA . GLU A 1 93 ? 24.896 3.033 -39.151 1.00 85.00 93 GLU A CA 1
ATOM 730 C C . GLU A 1 93 ? 25.933 1.978 -39.575 1.00 85.00 93 GLU A C 1
ATOM 732 O O . GLU A 1 93 ? 26.660 2.145 -40.561 1.00 85.00 93 GLU A O 1
ATOM 737 N N . TYR A 1 94 ? 25.979 0.848 -38.865 1.00 84.12 94 TYR A N 1
ATOM 738 C CA . TYR A 1 94 ? 26.864 -0.276 -39.169 1.00 84.12 94 TYR A CA 1
ATOM 739 C C . TYR A 1 94 ? 26.291 -1.212 -40.232 1.00 84.12 94 TYR A C 1
ATOM 741 O O . TYR A 1 94 ? 26.999 -2.109 -40.683 1.00 84.12 94 TYR A O 1
ATOM 749 N N . ARG A 1 95 ? 25.061 -0.979 -40.707 1.00 81.44 95 ARG A N 1
ATOM 750 C CA . ARG A 1 95 ? 24.418 -1.804 -41.740 1.00 81.44 95 ARG A CA 1
ATOM 751 C C . ARG A 1 95 ? 25.263 -1.933 -43.008 1.00 81.44 95 ARG A C 1
ATOM 753 O O . ARG A 1 95 ? 25.337 -3.013 -43.585 1.00 81.44 95 ARG A O 1
ATOM 760 N N . VAL A 1 96 ? 25.893 -0.837 -43.434 1.00 80.12 96 VAL A N 1
ATOM 761 C CA . VAL A 1 96 ? 26.718 -0.794 -44.655 1.00 80.12 96 VAL A CA 1
ATOM 762 C C . VAL A 1 96 ? 28.175 -1.156 -44.358 1.00 80.12 96 VAL A C 1
ATOM 764 O O . VAL A 1 96 ? 28.814 -1.836 -45.154 1.00 80.12 96 VAL A O 1
ATOM 767 N N . LYS A 1 97 ? 28.705 -0.726 -43.204 1.00 85.12 97 LYS A N 1
ATOM 768 C CA . LYS A 1 97 ? 30.120 -0.913 -42.838 1.00 85.12 97 LYS A CA 1
ATOM 769 C C . LYS A 1 97 ? 30.434 -2.315 -42.306 1.00 85.12 97 LYS A C 1
ATOM 771 O O . LYS A 1 97 ? 31.557 -2.779 -42.463 1.00 85.12 97 LYS A O 1
ATOM 776 N N . ASN A 1 98 ? 29.477 -2.976 -41.657 1.00 84.69 98 ASN A N 1
ATOM 777 C CA . ASN A 1 98 ? 29.645 -4.310 -41.087 1.00 84.69 98 ASN A CA 1
ATOM 778 C C . ASN A 1 98 ? 28.303 -5.083 -41.052 1.00 84.69 98 ASN A C 1
ATOM 780 O O . ASN A 1 98 ? 27.653 -5.182 -40.005 1.00 84.69 98 ASN A O 1
ATOM 784 N N . PRO A 1 99 ? 27.875 -5.651 -42.194 1.00 85.12 99 PRO A N 1
ATOM 785 C CA . PRO A 1 99 ? 26.573 -6.310 -42.318 1.00 85.12 99 PRO A CA 1
ATOM 786 C C . PRO A 1 99 ? 26.437 -7.571 -41.447 1.00 85.12 99 PRO A C 1
ATOM 788 O O . PRO A 1 99 ? 25.340 -7.876 -40.979 1.00 85.12 99 PRO A O 1
ATOM 791 N N . ASN A 1 100 ? 27.535 -8.283 -41.170 1.00 85.62 100 ASN A N 1
ATOM 792 C CA . ASN A 1 100 ? 27.517 -9.470 -40.306 1.00 85.62 100 ASN A CA 1
ATOM 793 C C . ASN A 1 100 ? 27.168 -9.107 -38.857 1.00 85.62 100 ASN A C 1
ATOM 795 O O . ASN A 1 100 ? 26.340 -9.772 -38.234 1.00 85.62 100 ASN A O 1
ATOM 799 N N . PHE A 1 101 ? 27.749 -8.018 -38.345 1.00 83.62 101 PHE A N 1
ATOM 800 C CA . PHE A 1 101 ? 27.435 -7.495 -37.016 1.00 83.62 101 PHE A CA 1
ATOM 801 C C . PHE A 1 101 ? 25.970 -7.045 -36.912 1.00 83.62 101 PHE A C 1
ATOM 803 O O . PHE A 1 101 ? 25.270 -7.423 -35.973 1.00 83.62 101 PHE A O 1
ATOM 810 N N . PHE A 1 102 ? 25.483 -6.304 -37.911 1.00 85.19 102 PHE A N 1
ATOM 811 C CA . PHE A 1 102 ? 24.094 -5.845 -37.980 1.00 85.19 102 PHE A CA 1
ATOM 812 C C . PHE A 1 102 ? 23.083 -7.005 -37.932 1.00 85.19 102 PHE A C 1
ATOM 814 O O . PHE A 1 102 ? 22.139 -6.990 -37.138 1.00 85.19 102 PHE A O 1
ATOM 821 N N . ASN A 1 103 ? 23.301 -8.036 -38.754 1.00 84.38 103 ASN A N 1
ATOM 822 C CA . ASN A 1 103 ? 22.422 -9.203 -38.822 1.00 84.38 103 ASN A CA 1
ATOM 823 C C . ASN A 1 103 ? 22.433 -10.002 -37.510 1.00 84.38 103 ASN A C 1
ATOM 825 O O . ASN A 1 103 ?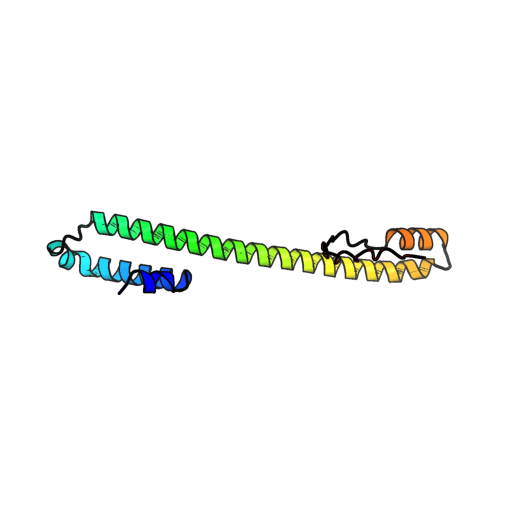 21.374 -10.413 -37.032 1.00 84.38 103 ASN A O 1
ATOM 829 N N . GLY A 1 104 ? 23.611 -10.165 -36.894 1.00 84.81 104 GLY A N 1
ATOM 830 C CA . GLY A 1 104 ? 23.750 -10.793 -35.580 1.00 84.81 104 GLY A CA 1
ATOM 831 C C . GLY A 1 104 ? 22.959 -10.049 -34.504 1.00 84.81 104 GLY A C 1
ATOM 832 O O . GLY A 1 104 ? 22.138 -10.654 -33.816 1.00 84.81 104 GLY A O 1
ATOM 833 N N . TYR A 1 105 ? 23.114 -8.726 -34.426 1.00 85.94 105 TYR A N 1
ATOM 834 C CA . TYR A 1 105 ? 22.383 -7.888 -33.475 1.00 85.94 105 TYR A CA 1
ATOM 835 C C . TYR A 1 105 ? 20.859 -7.981 -33.661 1.00 85.94 105 TYR A C 1
ATOM 837 O O . TYR A 1 105 ? 20.136 -8.266 -32.704 1.00 85.94 105 TYR A O 1
ATOM 845 N N . LYS A 1 106 ? 20.348 -7.825 -34.892 1.00 83.56 106 LYS A N 1
ATOM 846 C CA . LYS A 1 106 ? 18.902 -7.923 -35.172 1.00 83.56 106 LYS A CA 1
AT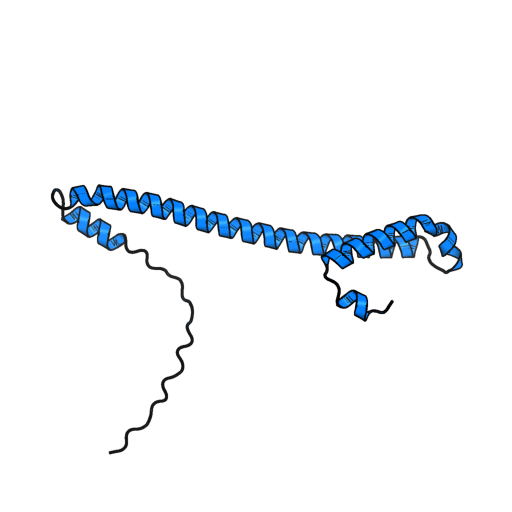OM 847 C C . LYS A 1 106 ? 18.326 -9.304 -34.851 1.00 83.56 106 LYS A C 1
ATOM 849 O O . LYS A 1 106 ? 17.183 -9.377 -34.406 1.00 83.56 106 LYS A O 1
ATOM 854 N N . SER A 1 107 ? 19.097 -10.379 -35.040 1.00 83.56 107 SER A N 1
ATOM 855 C CA . SER A 1 107 ? 18.639 -11.746 -34.753 1.00 83.56 107 SER A CA 1
ATOM 856 C C . SER A 1 107 ? 18.361 -11.990 -33.263 1.00 83.56 107 SER A C 1
ATOM 858 O O . SER A 1 107 ? 17.418 -12.703 -32.924 1.00 83.56 107 SER A O 1
ATOM 860 N N . VAL A 1 108 ? 19.128 -11.347 -32.374 1.00 83.69 108 VAL A N 1
ATOM 861 C CA . VAL A 1 108 ? 18.982 -11.459 -30.910 1.00 83.69 108 VAL A CA 1
ATOM 862 C C . VAL A 1 108 ? 18.009 -10.408 -30.354 1.00 83.69 108 VAL A C 1
ATOM 864 O O . VAL A 1 108 ? 17.397 -10.614 -29.310 1.00 83.69 108 VAL A O 1
ATOM 867 N N . ARG A 1 109 ? 17.815 -9.288 -31.064 1.00 77.62 109 ARG A N 1
ATOM 868 C CA . ARG A 1 109 ? 17.002 -8.137 -30.630 1.00 77.62 109 ARG A CA 1
ATOM 869 C C . ARG A 1 109 ? 15.506 -8.427 -30.460 1.00 77.62 109 ARG A C 1
ATOM 871 O O . ARG A 1 109 ? 14.822 -7.661 -29.773 1.00 77.62 109 ARG A O 1
ATOM 878 N N . GLY A 1 110 ? 14.991 -9.487 -31.085 1.00 72.88 110 GLY A N 1
ATOM 879 C CA . GLY A 1 110 ? 13.598 -9.905 -30.956 1.00 72.88 110 GLY A CA 1
ATOM 880 C C . GLY A 1 110 ? 13.259 -10.255 -29.508 1.00 72.88 110 GLY A C 1
ATOM 881 O O . GLY A 1 110 ? 13.561 -11.353 -29.048 1.00 72.88 110 GLY A O 1
ATOM 882 N N . ILE A 1 111 ? 12.615 -9.330 -28.795 1.00 63.38 111 ILE A N 1
ATOM 883 C CA . ILE A 1 111 ? 12.084 -9.583 -27.455 1.00 63.38 111 ILE A CA 1
ATOM 884 C C . ILE A 1 111 ? 10.956 -10.605 -27.618 1.00 63.38 111 ILE A C 1
ATOM 886 O O . ILE A 1 111 ? 9.861 -10.270 -28.066 1.00 63.38 111 ILE A O 1
ATOM 890 N N . ARG A 1 112 ? 11.239 -11.873 -27.309 1.00 60.66 112 ARG A N 1
ATOM 891 C CA . ARG A 1 112 ? 10.210 -12.905 -27.187 1.00 60.66 112 ARG A CA 1
ATOM 892 C C . ARG A 1 112 ? 9.487 -12.651 -25.875 1.00 60.66 112 ARG A C 1
ATOM 894 O O . ARG A 1 112 ? 10.040 -12.903 -24.810 1.00 60.66 112 ARG A O 1
ATOM 901 N N . ASP A 1 113 ? 8.276 -12.121 -25.967 1.00 54.44 113 ASP A N 1
ATOM 902 C CA . ASP A 1 113 ? 7.370 -12.067 -24.829 1.00 54.44 113 ASP A CA 1
ATOM 903 C C . ASP A 1 113 ? 7.063 -13.516 -24.411 1.00 54.44 113 ASP A C 1
ATOM 905 O O . ASP A 1 113 ? 6.371 -14.252 -25.117 1.00 54.44 113 ASP A O 1
ATOM 909 N N . LEU A 1 114 ? 7.662 -13.965 -23.306 1.00 55.03 114 LEU A N 1
ATOM 910 C CA . LEU A 1 114 ? 7.437 -15.300 -22.739 1.00 55.03 114 LEU A CA 1
ATOM 911 C C . LEU A 1 114 ? 6.084 -15.383 -22.002 1.00 55.03 114 LEU A C 1
ATOM 913 O O . LEU A 1 114 ? 5.787 -16.393 -21.364 1.00 55.03 114 LEU A O 1
ATOM 917 N N . GLY A 1 115 ? 5.248 -14.341 -22.083 1.00 47.59 115 GLY A N 1
ATOM 918 C CA . GLY A 1 115 ? 3.927 -14.278 -21.474 1.00 47.59 115 GLY A CA 1
ATOM 919 C C . GLY A 1 115 ? 2.922 -15.237 -22.114 1.00 47.59 115 GLY A C 1
ATOM 920 O O . GLY A 1 115 ? 2.143 -14.864 -22.992 1.00 47.59 115 GLY A O 1
ATOM 921 N N . HIS A 1 116 ? 2.862 -16.475 -21.625 1.00 47.84 116 HIS A N 1
ATOM 922 C CA . HIS A 1 116 ? 1.711 -17.346 -21.844 1.00 47.84 116 HIS A CA 1
ATOM 923 C C . HIS A 1 116 ? 0.481 -16.784 -21.122 1.00 47.84 116 HIS A C 1
ATOM 925 O O . HIS A 1 116 ? 0.227 -17.067 -19.954 1.00 47.84 116 HIS A O 1
ATOM 931 N N . ARG A 1 117 ? -0.349 -16.031 -21.848 1.00 54.78 117 ARG A N 1
ATOM 932 C CA . ARG A 1 117 ? -1.787 -16.042 -21.575 1.00 54.78 117 ARG A CA 1
ATOM 933 C C . ARG A 1 117 ? -2.323 -17.332 -22.185 1.00 54.78 117 ARG A C 1
ATOM 935 O O . ARG A 1 117 ? -2.362 -17.445 -23.409 1.00 54.78 117 ARG A O 1
ATOM 942 N N . PHE A 1 118 ? -2.731 -18.292 -21.358 1.00 49.75 118 PHE A N 1
ATOM 943 C CA . PHE A 1 118 ? -3.567 -19.398 -21.820 1.00 49.75 118 PHE A CA 1
ATOM 944 C C . PHE A 1 118 ? -4.876 -18.800 -22.348 1.00 49.75 118 PHE A C 1
ATOM 946 O O . PHE A 1 118 ? -5.803 -18.526 -21.592 1.00 49.75 118 PHE A O 1
ATOM 953 N N . LYS A 1 119 ? -4.948 -18.539 -23.654 1.00 49.22 119 LYS A N 1
ATOM 954 C CA . LYS A 1 119 ? -6.237 -18.429 -24.328 1.00 49.22 119 LYS A CA 1
ATOM 955 C C . LYS A 1 119 ? -6.744 -19.860 -24.424 1.00 49.22 119 LYS A C 1
ATOM 957 O O . LYS A 1 119 ? -6.151 -20.657 -25.145 1.00 49.22 119 LYS A O 1
ATOM 962 N N . THR A 1 120 ? -7.784 -20.207 -23.674 1.00 48.78 120 THR A N 1
ATOM 963 C CA . THR A 1 120 ? -8.541 -21.434 -23.937 1.00 48.78 120 THR A CA 1
ATOM 964 C C . THR A 1 120 ? -9.080 -21.322 -25.357 1.00 48.78 120 THR A C 1
ATOM 966 O O . THR A 1 120 ? -10.013 -20.563 -25.617 1.00 48.78 120 THR A O 1
ATOM 969 N N . VAL A 1 121 ? -8.421 -21.995 -26.297 1.00 53.34 121 VAL A N 1
ATOM 970 C CA . VAL A 1 121 ? -8.929 -22.172 -27.655 1.00 53.34 121 VAL A CA 1
ATOM 971 C C . VAL A 1 121 ? -10.186 -23.036 -27.515 1.00 53.34 121 VAL A C 1
ATOM 973 O O . VAL A 1 121 ? -10.070 -24.130 -26.961 1.00 53.34 121 VAL A O 1
ATOM 976 N N . PRO A 1 122 ? -11.379 -22.575 -27.934 1.00 45.88 122 PRO A N 1
ATOM 977 C CA . PRO A 1 122 ? -12.549 -23.437 -27.975 1.00 45.88 122 PRO A CA 1
ATOM 978 C C . PRO A 1 122 ? -12.240 -24.595 -28.917 1.00 45.88 122 PRO A C 1
ATOM 980 O O . PRO A 1 122 ? -11.828 -24.384 -30.058 1.00 45.88 122 PRO A O 1
ATOM 983 N N . GLU A 1 123 ? -12.383 -25.803 -28.393 1.00 47.09 123 GLU A N 1
ATOM 984 C CA . GLU A 1 123 ? -12.195 -27.064 -29.089 1.00 47.09 123 GLU A CA 1
ATOM 985 C C . GLU A 1 123 ? -12.984 -27.050 -30.404 1.00 47.09 123 GLU A C 1
ATOM 987 O O . GLU A 1 123 ? -14.216 -27.015 -30.415 1.00 47.09 123 GLU A O 1
ATOM 992 N N . ALA A 1 12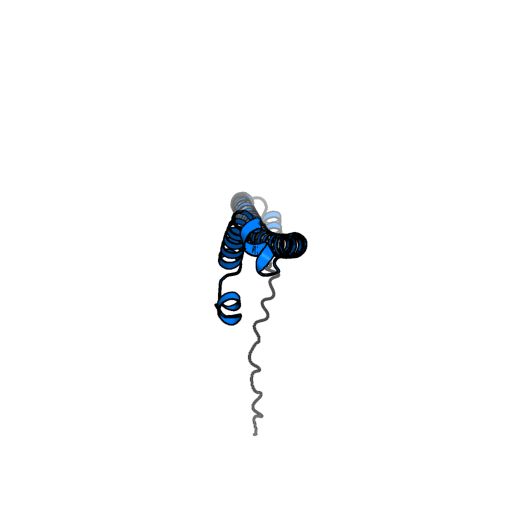4 ? -12.263 -27.001 -31.529 1.00 46.88 124 ALA A N 1
ATOM 993 C CA . ALA A 1 124 ? -12.861 -27.162 -32.842 1.00 46.88 124 ALA A CA 1
ATOM 994 C C . ALA A 1 124 ? -13.449 -28.573 -32.900 1.00 46.88 124 ALA A C 1
ATOM 996 O O . ALA A 1 124 ? -12.726 -29.568 -32.921 1.00 46.88 124 ALA A O 1
ATOM 997 N N . THR A 1 125 ? -14.774 -28.638 -32.878 1.00 42.16 125 THR A N 1
ATOM 998 C CA . THR A 1 125 ? -15.556 -29.861 -32.996 1.00 42.16 125 THR A CA 1
ATOM 999 C C . THR A 1 125 ? -15.170 -30.536 -34.310 1.00 42.16 125 THR A C 1
ATOM 1001 O O . THR A 1 125 ? -15.448 -30.015 -35.390 1.00 42.16 125 THR A O 1
ATOM 1004 N N . GLN A 1 126 ? -14.491 -31.681 -34.232 1.00 49.78 126 GLN A N 1
ATOM 1005 C CA . GLN A 1 126 ? -14.273 -32.542 -35.389 1.00 49.78 126 GLN A CA 1
ATOM 1006 C C . GLN A 1 126 ? -15.643 -33.040 -35.858 1.00 49.78 126 GLN A C 1
ATOM 1008 O O . GLN A 1 126 ? -16.290 -33.827 -35.168 1.00 49.78 126 GLN A O 1
ATOM 1013 N N . GLN A 1 127 ? -16.108 -32.563 -37.012 1.00 45.19 127 GLN A N 1
ATOM 1014 C CA . GLN A 1 127 ? -17.229 -33.197 -37.700 1.00 45.19 127 GLN A CA 1
ATOM 1015 C C . GLN A 1 127 ? -16.691 -34.389 -38.508 1.00 45.19 127 GLN A C 1
ATOM 1017 O O . GLN A 1 127 ? -15.727 -34.219 -39.261 1.00 45.19 127 GLN A O 1
ATOM 1022 N N . PRO A 1 128 ? -17.271 -35.594 -38.363 1.00 44.31 128 PRO A N 1
ATOM 1023 C CA . PRO A 1 128 ? -16.862 -36.755 -39.135 1.00 44.31 128 PRO A CA 1
ATOM 1024 C C . PRO A 1 128 ? -17.395 -36.593 -40.558 1.00 44.31 128 PRO A C 1
ATOM 1026 O O . PRO A 1 128 ? -18.604 -36.647 -40.782 1.00 44.31 128 PRO A O 1
ATOM 1029 N N . ASN A 1 129 ? -16.506 -36.376 -41.525 1.00 41.62 129 ASN A N 1
ATOM 1030 C CA . ASN A 1 129 ? -16.917 -36.336 -42.921 1.00 41.62 129 ASN A CA 1
ATOM 1031 C C . ASN A 1 129 ? -17.152 -37.770 -43.410 1.00 41.62 129 ASN A C 1
ATOM 1033 O O . ASN A 1 129 ? -16.215 -38.548 -43.583 1.00 41.62 129 ASN A O 1
ATOM 1037 N N . GLN A 1 130 ? -18.430 -38.105 -43.583 1.00 41.16 130 GLN A N 1
ATOM 1038 C CA . GLN A 1 130 ? -18.891 -39.220 -44.395 1.00 41.16 130 GLN A CA 1
ATOM 1039 C C . GLN A 1 130 ? -18.773 -38.823 -45.869 1.00 41.16 130 GLN A C 1
ATOM 1041 O O . GLN A 1 130 ? -19.381 -37.827 -46.261 1.00 41.16 130 GLN A O 1
ATOM 1046 N N . GLN A 1 131 ? -18.027 -39.601 -46.656 1.00 40.19 131 GLN A N 1
ATOM 1047 C CA . GLN A 1 131 ? -18.386 -40.100 -47.995 1.00 40.19 131 GLN A CA 1
ATOM 1048 C C . GLN A 1 131 ? -17.230 -40.906 -48.583 1.00 40.19 131 GLN A C 1
ATOM 1050 O O . GLN A 1 131 ? -16.090 -40.394 -48.585 1.00 40.19 131 GLN A O 1
#

Radius of gyration: 31.61 Å; chains: 1; bounding box: 58×48×85 Å

Foldseek 3Di:
DDPVVLVPDDLVVSLVVLVVVLVVCVVCVVVCVVVVCHPVNSVVSVVVSVVSNVVVVVVVVVVVVVVVVVVVVVVVVVVVVVVLVVVLVVLVVCCVVPVPSSVVCVVVSPPDPPDDPPPPDPPDDDDDDDD

Secondary structure (DSSP, 8-state):
--HHHHHHS-HHHHHHHHHHHHHHHHHTHHHHGGGT--HHHHHHHHHHHHHHHHHHHHHHHHHHHHHHHHHHHHHHHHHHHHHHHHHHHHHHHHHHH-HHHHHHHHHHH----------------------

pLDDT: mean 77.71, std 14.26, range [40.19, 92.25]

Sequence (131 aa):
MTISEFREERDVILATRLIAMKDDVQENLDALGPHGITRETYEEFSDIVDKYVTAVGKRESSYAERSAALKSIDALFNDASLVLKTLDKLVEEYRVKNPNFFNGYKSVRGIRDLGHRFKTVPEATQQPNQQ